Protein AF-A0A8J3B3G5-F1 (afdb_monomer_lite)

Organism: NCBI:txid373054

InterPro domains:
  IPR005119 LysR, substrate-binding [PF03466] (1-61)

pLDDT: mean 82.01, std 16.44, range [41.78, 96.94]

Secondary structure (DSSP, 8-state):
----------GGGSHHHHHTTSS------SS-----------TTS---HHHHHHHHHHHHHHH---PPPTTTT--

Structure (mmCIF, N/CA/C/O backbone):
data_AF-A0A8J3B3G5-F1
#
_entry.id   AF-A0A8J3B3G5-F1
#
loop_
_atom_site.group_PDB
_atom_site.id
_atom_site.type_symbol
_atom_site.label_atom_id
_atom_site.label_alt_id
_atom_site.label_comp_id
_atom_site.label_asym_id
_atom_site.label_entity_id
_atom_site.label_seq_id
_atom_site.pdbx_PDB_ins_code
_atom_site.Cartn_x
_atom_site.Cartn_y
_atom_site.Cartn_z
_atom_site.occupancy
_atom_site.B_iso_or_equiv
_atom_site.auth_seq_id
_atom_site.auth_comp_id
_atom_site.auth_asym_id
_atom_site.auth_atom_id
_atom_site.pdbx_PDB_model_num
ATOM 1 N N . MET A 1 1 ? -8.416 15.793 23.934 1.00 47.31 1 MET A N 1
ATOM 2 C CA . MET A 1 1 ? -8.464 15.012 22.680 1.00 47.31 1 MET A CA 1
ATOM 3 C C . MET A 1 1 ? -9.816 15.231 22.028 1.00 47.31 1 MET A C 1
ATOM 5 O O . MET A 1 1 ? -10.826 14.886 22.625 1.00 47.31 1 MET A O 1
ATOM 9 N N . ALA A 1 2 ? -9.846 15.842 20.847 1.00 60.88 2 ALA A N 1
ATOM 10 C CA . ALA A 1 2 ? -11.058 15.967 20.048 1.00 60.88 2 ALA A CA 1
ATOM 11 C C . ALA A 1 2 ? -11.203 14.709 19.173 1.00 60.88 2 ALA A C 1
ATOM 13 O O . ALA A 1 2 ? -10.883 14.741 17.991 1.00 60.88 2 ALA A O 1
ATOM 14 N N . GLY A 1 3 ? -11.623 13.583 19.759 1.00 61.38 3 GLY A N 1
ATOM 15 C CA . GLY A 1 3 ? -11.889 12.322 19.045 1.00 61.38 3 GLY A CA 1
ATOM 16 C C . GLY A 1 3 ? -13.144 12.387 18.164 1.00 61.38 3 GLY A C 1
ATOM 17 O O . GLY A 1 3 ? -14.007 11.524 18.254 1.00 61.38 3 GLY A O 1
ATOM 18 N N . MET A 1 4 ? -13.296 13.452 17.374 1.00 75.81 4 MET A N 1
ATOM 19 C CA . MET A 1 4 ? -14.542 13.822 16.694 1.00 75.81 4 MET A CA 1
ATOM 20 C C . MET A 1 4 ? -14.674 13.229 15.280 1.00 75.81 4 MET A C 1
ATOM 22 O O . MET A 1 4 ? -15.427 13.759 14.467 1.00 75.81 4 MET A O 1
ATOM 26 N N . GLY A 1 5 ? -13.950 12.155 14.951 1.00 86.81 5 GLY A N 1
ATOM 27 C CA . GLY A 1 5 ? -14.047 11.560 13.621 1.00 86.81 5 GLY A CA 1
ATOM 28 C C . GLY A 1 5 ? -13.300 10.246 13.443 1.00 86.81 5 GLY A C 1
ATOM 29 O O . GLY A 1 5 ? -12.417 9.892 14.220 1.00 86.81 5 GLY A O 1
ATOM 30 N N . VAL A 1 6 ? -13.676 9.543 12.377 1.00 91.19 6 VAL A N 1
ATOM 31 C CA . VAL A 1 6 ? -13.012 8.345 11.858 1.00 91.19 6 VAL A CA 1
ATOM 32 C C . VAL A 1 6 ? -12.661 8.594 10.394 1.00 91.19 6 VAL A C 1
ATOM 34 O O . VAL A 1 6 ? -13.398 9.285 9.690 1.00 91.19 6 VAL A O 1
ATOM 37 N N . ALA A 1 7 ? -11.539 8.053 9.933 1.00 91.44 7 ALA A N 1
ATOM 38 C CA . ALA A 1 7 ? -11.095 8.186 8.551 1.00 91.44 7 ALA A CA 1
ATOM 39 C C . ALA A 1 7 ? -10.410 6.898 8.089 1.00 91.44 7 ALA A C 1
ATOM 41 O O . ALA A 1 7 ? -9.826 6.174 8.895 1.00 91.44 7 ALA A O 1
ATOM 42 N N . VAL A 1 8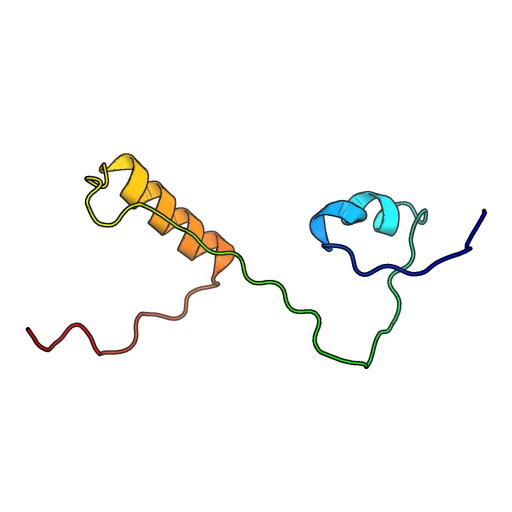 ? -10.463 6.636 6.783 1.00 91.12 8 VAL A N 1
ATOM 43 C CA . VAL A 1 8 ? -9.654 5.597 6.139 1.00 91.12 8 VAL A CA 1
ATOM 44 C C . VAL A 1 8 ? -8.344 6.239 5.712 1.00 91.12 8 VAL A C 1
ATOM 46 O O . VAL A 1 8 ? -8.350 7.181 4.921 1.00 91.12 8 VAL A O 1
ATOM 49 N N . LEU A 1 9 ? -7.231 5.752 6.253 1.00 92.56 9 LEU A N 1
ATOM 50 C CA . LEU A 1 9 ? -5.902 6.310 6.024 1.00 92.56 9 LEU A CA 1
ATOM 51 C C . LEU A 1 9 ? -4.927 5.189 5.636 1.00 92.56 9 LEU A C 1
ATOM 53 O O . LEU A 1 9 ? -5.042 4.081 6.166 1.00 92.56 9 LEU A O 1
ATOM 57 N N . PRO A 1 10 ? -3.955 5.447 4.743 1.00 91.00 10 PRO A N 1
ATOM 58 C CA . PRO A 1 10 ? -2.890 4.490 4.466 1.00 91.00 10 PRO A CA 1
ATOM 59 C C . PRO A 1 10 ? -2.095 4.182 5.737 1.00 91.00 10 PRO A C 1
ATOM 61 O O . PRO A 1 10 ? -1.639 5.104 6.410 1.00 91.00 10 PRO A O 1
ATOM 64 N N . ALA A 1 11 ? -1.857 2.901 6.028 1.00 90.44 11 ALA A N 1
ATOM 65 C CA . ALA A 1 11 ? -1.140 2.478 7.236 1.00 90.44 11 ALA A CA 1
ATOM 66 C C . ALA A 1 11 ? 0.250 3.129 7.373 1.00 90.44 11 ALA A C 1
ATOM 68 O O . ALA A 1 11 ? 0.658 3.499 8.468 1.00 90.44 11 ALA A O 1
ATOM 69 N N . VAL A 1 12 ? 0.948 3.332 6.250 1.00 90.44 12 VAL A N 1
ATOM 70 C CA . VAL A 1 12 ? 2.263 3.993 6.215 1.00 90.44 12 VAL A CA 1
ATOM 71 C C . VAL A 1 12 ? 2.217 5.451 6.681 1.00 90.44 12 VAL A C 1
ATOM 73 O O . VAL A 1 12 ? 3.188 5.936 7.245 1.00 90.44 12 VAL A O 1
ATOM 76 N N . ALA A 1 13 ? 1.099 6.148 6.467 1.00 93.62 13 ALA A N 1
ATOM 77 C CA . ALA A 1 13 ? 0.966 7.567 6.788 1.00 93.62 13 ALA A CA 1
ATOM 78 C C . ALA A 1 13 ? 0.639 7.826 8.266 1.00 93.62 13 ALA A C 1
ATOM 80 O O . ALA A 1 13 ? 0.694 8.973 8.685 1.00 93.62 13 ALA A O 1
ATOM 81 N N . VAL A 1 14 ? 0.257 6.787 9.018 1.00 94.75 14 VAL A N 1
ATOM 82 C CA . VAL A 1 14 ? -0.192 6.893 10.419 1.00 94.75 14 VAL A CA 1
ATOM 83 C C . VAL A 1 14 ? 0.590 5.984 11.370 1.00 94.75 14 VAL A C 1
ATOM 85 O O . VAL A 1 14 ? 0.188 5.781 12.516 1.00 94.75 14 VAL A O 1
ATOM 88 N N . ALA A 1 15 ? 1.672 5.363 10.891 1.00 95.56 15 ALA A N 1
ATOM 89 C CA . ALA A 1 15 ? 2.412 4.357 11.648 1.00 95.56 15 ALA A CA 1
ATOM 90 C C . ALA A 1 15 ? 2.979 4.930 12.957 1.00 95.56 15 ALA A C 1
ATOM 92 O O . ALA A 1 15 ? 2.865 4.298 14.011 1.00 95.56 15 ALA A O 1
ATOM 93 N N . GLU A 1 16 ? 3.537 6.141 12.904 1.00 96.94 16 GLU A N 1
ATOM 94 C CA . GLU A 1 16 ? 4.093 6.815 14.077 1.00 96.94 16 GLU A CA 1
ATOM 95 C C . GLU A 1 16 ? 2.990 7.210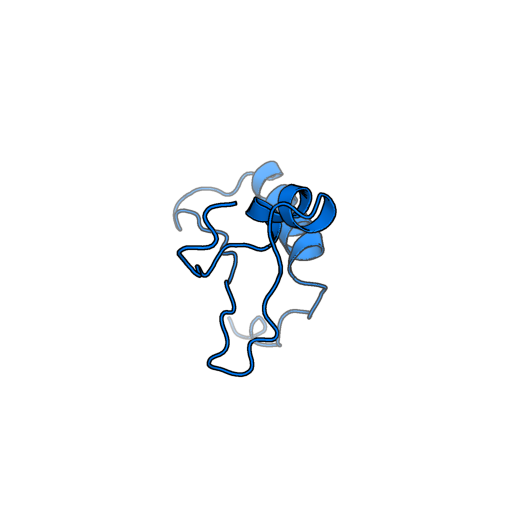 15.060 1.00 96.94 16 GLU A C 1
ATOM 97 O O . GLU A 1 16 ? 3.094 6.913 16.248 1.00 96.94 16 GLU A O 1
ATOM 102 N N . GLU A 1 17 ? 1.891 7.785 14.581 1.00 95.44 17 GLU A N 1
ATOM 103 C CA . GLU A 1 17 ? 0.761 8.233 15.393 1.00 95.44 17 GLU A CA 1
ATOM 104 C C . GLU A 1 17 ? 0.051 7.075 16.092 1.00 95.44 17 GLU A C 1
ATOM 106 O O . GLU A 1 17 ? -0.365 7.213 17.245 1.00 95.44 17 GLU A O 1
ATOM 111 N N . VAL A 1 18 ? -0.075 5.929 15.419 1.00 95.19 18 VAL A N 1
ATOM 112 C CA . VAL A 1 18 ? -0.623 4.709 16.021 1.00 95.19 18 VAL A CA 1
ATOM 113 C C . VAL A 1 18 ? 0.344 4.159 17.069 1.00 95.19 18 VAL A C 1
ATOM 115 O O . VAL A 1 18 ? -0.082 3.837 18.177 1.00 95.19 18 VAL A O 1
ATOM 118 N N . SER A 1 19 ? 1.647 4.106 16.771 1.00 96.12 19 SER A N 1
ATOM 119 C CA . SER A 1 19 ? 2.654 3.649 17.743 1.00 96.12 19 SER A CA 1
ATOM 120 C C . SER A 1 19 ? 2.763 4.571 18.967 1.00 96.12 19 SER A C 1
ATOM 122 O O . SER A 1 19 ? 2.977 4.106 20.084 1.00 96.12 19 SER A O 1
ATOM 124 N N . GLY A 1 20 ? 2.557 5.874 18.764 1.00 95.44 20 GLY A N 1
ATOM 125 C CA . GLY A 1 20 ? 2.587 6.914 19.787 1.00 95.44 20 GLY A CA 1
ATOM 126 C C . GLY A 1 20 ? 1.251 7.140 20.499 1.00 95.44 20 GLY A C 1
ATOM 127 O O . GLY A 1 20 ? 1.158 8.047 21.326 1.00 95.44 20 GLY A O 1
ATOM 128 N N . GLY A 1 21 ? 0.207 6.365 20.179 1.00 92.62 21 GLY A N 1
ATOM 129 C CA . GLY A 1 21 ? -1.112 6.455 20.818 1.00 92.62 21 GLY A CA 1
ATOM 130 C C . GLY A 1 21 ? -1.893 7.743 20.521 1.00 92.62 21 GLY A C 1
ATOM 131 O O . GLY A 1 21 ? -2.863 8.047 21.215 1.00 92.62 21 GLY A O 1
ATOM 132 N N . GLN A 1 22 ? -1.482 8.510 19.507 1.00 93.00 22 GLN A N 1
ATOM 133 C CA . GLN A 1 22 ? -2.227 9.666 18.993 1.00 93.00 22 GLN A CA 1
ATOM 134 C C . GLN A 1 22 ? -3.443 9.212 18.171 1.00 93.00 22 GLN A C 1
ATOM 136 O O . GLN A 1 22 ? -4.473 9.889 18.165 1.00 93.00 22 GLN A O 1
ATOM 141 N N . LEU A 1 23 ? -3.329 8.059 17.502 1.00 93.81 23 LEU A N 1
ATOM 142 C CA . LEU A 1 23 ? -4.394 7.406 16.743 1.00 93.81 23 LEU A CA 1
ATOM 143 C C . LEU A 1 23 ? -4.599 5.965 17.222 1.00 93.81 23 LEU A C 1
ATOM 145 O O . LEU A 1 23 ? -3.678 5.316 17.711 1.00 93.81 23 LEU A O 1
ATOM 149 N N . VAL A 1 24 ? -5.817 5.452 17.044 1.00 92.19 24 VAL A N 1
ATOM 150 C CA . VAL A 1 24 ? -6.165 4.055 17.324 1.00 92.19 24 VAL A CA 1
ATOM 151 C C . VAL A 1 24 ? -6.720 3.403 16.062 1.00 92.19 24 VAL A C 1
ATOM 153 O O . VAL A 1 24 ? -7.622 3.941 15.418 1.00 92.19 24 VAL A O 1
ATOM 156 N N . ALA A 1 25 ? -6.176 2.241 15.699 1.00 92.25 25 ALA A N 1
ATOM 157 C CA . ALA A 1 25 ? -6.725 1.428 14.622 1.00 92.25 25 ALA A CA 1
ATOM 158 C C . ALA A 1 25 ? -8.037 0.780 15.088 1.00 92.25 25 ALA A C 1
ATOM 160 O O . ALA A 1 25 ? -8.093 0.157 16.148 1.00 92.25 25 ALA A O 1
ATOM 161 N N . LEU A 1 26 ? -9.101 0.931 14.300 1.00 91.50 26 LEU A N 1
ATOM 162 C CA . LEU A 1 26 ? -10.403 0.343 14.610 1.00 91.50 26 LEU A CA 1
ATOM 163 C C . LEU A 1 26 ? -10.471 -1.106 14.095 1.00 91.50 26 LEU A C 1
ATOM 165 O O . LEU A 1 26 ? -10.004 -1.358 12.981 1.00 91.50 26 LEU A O 1
ATOM 169 N N . PRO A 1 27 ? -11.081 -2.051 14.842 1.00 89.00 27 PRO A N 1
ATOM 170 C CA . PRO A 1 27 ? -11.300 -3.428 14.392 1.00 89.00 27 PRO A CA 1
ATOM 171 C C . PRO A 1 27 ? -12.424 -3.470 13.345 1.00 89.00 27 PRO A C 1
ATOM 173 O O . PRO A 1 27 ? -13.559 -3.858 13.620 1.00 89.00 27 PRO A O 1
ATOM 176 N N . TRP A 1 28 ? -12.126 -2.976 12.147 1.00 88.81 28 TRP A N 1
ATOM 177 C CA . TRP A 1 28 ? -13.085 -2.836 11.062 1.00 88.81 28 TRP A CA 1
ATOM 178 C C . TRP A 1 28 ? -13.382 -4.189 10.405 1.00 88.81 28 TRP A C 1
ATOM 180 O O . TRP A 1 28 ? -12.486 -4.827 9.864 1.00 88.81 28 TRP A O 1
ATOM 190 N N . CYS A 1 29 ? -14.654 -4.598 10.411 1.00 86.44 29 CYS A N 1
ATOM 191 C CA . CYS A 1 29 ? -15.136 -5.842 9.788 1.00 86.44 29 CYS A CA 1
ATOM 192 C C . CYS A 1 29 ? -16.007 -5.588 8.540 1.00 86.44 29 CYS A C 1
ATOM 194 O O . CYS A 1 29 ? -16.789 -6.453 8.148 1.00 86.44 29 CYS A O 1
ATOM 196 N N . GLY A 1 30 ? -15.960 -4.372 7.986 1.00 84.56 30 GLY A N 1
ATOM 197 C CA . GLY A 1 30 ? -16.766 -3.966 6.834 1.00 84.56 30 GLY A CA 1
ATOM 198 C C . GLY A 1 30 ? -16.130 -4.346 5.496 1.00 84.56 30 GLY A C 1
ATOM 199 O O . GLY A 1 30 ? -15.480 -5.377 5.367 1.00 84.56 30 GLY A O 1
ATOM 200 N N . LEU A 1 31 ? -16.328 -3.494 4.487 1.00 85.44 31 LEU A N 1
ATOM 201 C CA . LEU A 1 31 ? -15.730 -3.662 3.159 1.00 85.44 31 LEU A CA 1
ATOM 202 C C . LEU A 1 31 ? -14.200 -3.779 3.242 1.00 85.44 31 LEU A C 1
ATOM 204 O O . LEU A 1 31 ? -13.584 -3.123 4.085 1.00 85.44 31 LEU A O 1
ATOM 208 N N . ASP A 1 32 ? -13.613 -4.555 2.330 1.00 84.88 32 ASP A N 1
ATOM 209 C CA . ASP A 1 32 ? -12.167 -4.570 2.125 1.00 84.88 32 ASP A CA 1
ATOM 210 C C . ASP A 1 32 ? -11.681 -3.198 1.627 1.00 84.88 32 ASP A C 1
ATOM 212 O O . ASP A 1 32 ? -12.135 -2.686 0.603 1.00 84.88 32 ASP A O 1
ATOM 216 N N . LEU A 1 33 ? -10.760 -2.597 2.378 1.00 85.19 33 LEU A N 1
ATOM 217 C CA . LEU A 1 33 ? -10.166 -1.287 2.101 1.00 85.19 33 LEU A CA 1
ATOM 218 C C . LEU A 1 33 ? -8.752 -1.450 1.532 1.00 85.19 33 LEU A C 1
ATOM 220 O O . LEU A 1 33 ? -7.825 -0.731 1.913 1.00 85.19 33 LEU A O 1
ATOM 224 N N . SER A 1 34 ? -8.573 -2.432 0.649 1.00 82.75 34 SER A N 1
ATOM 225 C CA . SER A 1 34 ? -7.289 -2.727 0.032 1.00 82.75 34 SER A CA 1
ATOM 226 C C . SER A 1 34 ? -6.883 -1.635 -0.960 1.00 82.75 34 SER A C 1
ATOM 228 O O . SER A 1 34 ? -7.668 -1.136 -1.768 1.00 82.75 34 SER A O 1
ATOM 230 N N . VAL A 1 35 ? -5.612 -1.244 -0.885 1.00 83.69 35 VAL A N 1
ATOM 231 C CA . VAL A 1 35 ? -4.994 -0.270 -1.786 1.00 83.69 35 VAL A CA 1
ATOM 232 C C . VAL A 1 35 ? -3.918 -0.987 -2.586 1.00 83.69 35 VAL A C 1
ATOM 234 O O . VAL A 1 35 ? -3.080 -1.687 -2.020 1.00 83.69 35 VAL A O 1
ATOM 237 N N . VAL A 1 36 ? -3.928 -0.800 -3.905 1.00 85.75 36 VAL A N 1
ATOM 238 C CA . VAL A 1 36 ? -2.924 -1.374 -4.806 1.00 85.75 36 VAL A CA 1
ATOM 239 C C . VAL A 1 36 ? -1.896 -0.324 -5.212 1.00 85.75 36 VAL A C 1
ATOM 241 O O . VAL A 1 36 ? -2.246 0.793 -5.591 1.00 85.75 36 VAL A O 1
ATOM 244 N N . THR A 1 37 ? -0.618 -0.698 -5.181 1.00 87.62 37 THR A N 1
ATOM 245 C CA . THR A 1 37 ? 0.463 0.127 -5.736 1.00 87.62 37 THR A CA 1
ATOM 246 C C . THR A 1 37 ? 0.7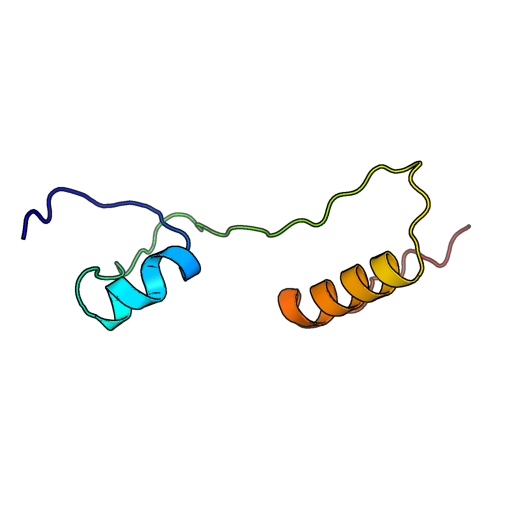11 -0.273 -7.184 1.00 87.62 37 THR A C 1
ATOM 248 O O . THR A 1 37 ? 0.944 -1.444 -7.476 1.00 87.62 37 THR A O 1
ATOM 251 N N . GLN A 1 38 ? 0.687 0.698 -8.096 1.00 89.44 38 GLN A N 1
ATOM 252 C CA . GLN A 1 38 ? 0.882 0.467 -9.526 1.00 89.44 38 GLN A CA 1
ATOM 253 C C . GLN A 1 38 ? 2.130 1.189 -10.036 1.00 89.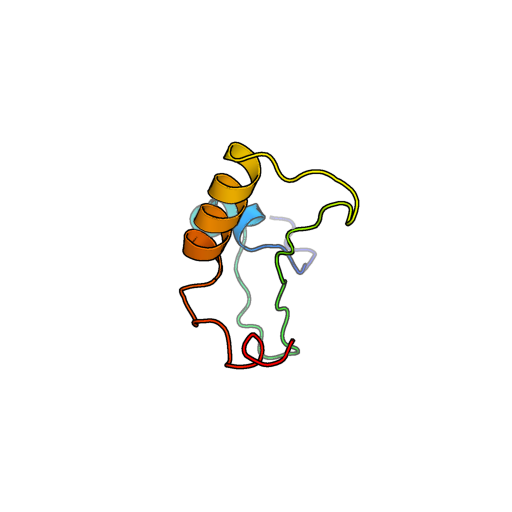44 38 GLN A C 1
ATOM 255 O O . GLN A 1 38 ? 2.385 2.343 -9.697 1.00 89.44 38 GLN A O 1
ATOM 260 N N . LEU A 1 39 ? 2.891 0.508 -10.892 1.00 90.25 39 LEU A N 1
ATOM 261 C CA . LEU A 1 39 ? 4.015 1.084 -11.627 1.00 90.25 39 LEU A CA 1
ATOM 262 C C . LEU A 1 39 ? 3.559 1.387 -13.054 1.00 90.25 39 LEU A C 1
ATOM 264 O O . LEU A 1 39 ? 3.158 0.474 -13.772 1.00 90.25 39 LEU A O 1
ATOM 268 N N . ALA A 1 40 ? 3.639 2.654 -13.467 1.00 90.19 40 ALA A N 1
ATOM 269 C CA . ALA A 1 40 ? 3.194 3.110 -14.782 1.00 90.19 40 ALA A CA 1
ATOM 270 C C . ALA A 1 40 ? 4.322 3.810 -15.556 1.00 90.19 40 ALA A C 1
ATOM 272 O O . ALA A 1 40 ? 5.099 4.587 -14.998 1.00 90.19 40 ALA A O 1
ATOM 273 N N . TRP A 1 41 ? 4.402 3.550 -16.861 1.00 89.50 41 TRP A N 1
ATOM 274 C CA . TRP A 1 41 ? 5.323 4.207 -17.790 1.00 89.50 41 TRP A CA 1
ATOM 275 C C . TRP A 1 41 ? 4.693 4.310 -19.181 1.00 89.50 41 TRP A C 1
ATOM 277 O O . TRP A 1 41 ? 3.760 3.586 -19.518 1.00 89.50 41 TRP A O 1
ATOM 287 N N . HIS A 1 42 ? 5.206 5.223 -20.006 1.00 88.44 42 HIS A N 1
ATOM 288 C CA . HIS A 1 42 ? 4.727 5.384 -21.376 1.00 88.44 42 HIS A CA 1
ATOM 289 C C . HIS A 1 42 ? 5.180 4.207 -22.251 1.00 88.44 42 HIS A C 1
ATOM 291 O O . HIS A 1 42 ? 6.362 3.860 -22.242 1.00 88.44 42 HIS A O 1
ATOM 297 N N . LYS A 1 43 ? 4.258 3.630 -23.033 1.00 83.38 43 LYS A N 1
ATOM 298 C CA . LYS A 1 43 ? 4.505 2.442 -23.874 1.00 83.38 43 LYS A CA 1
ATOM 299 C C . LYS A 1 43 ? 5.637 2.630 -24.893 1.00 83.38 43 LYS A C 1
ATOM 301 O O . LYS A 1 43 ? 6.396 1.702 -25.133 1.00 83.38 43 LYS A O 1
ATOM 306 N N . ASP A 1 44 ? 5.797 3.846 -25.415 1.00 85.62 44 ASP A N 1
ATOM 307 C CA . ASP A 1 44 ? 6.812 4.162 -26.432 1.00 85.62 44 ASP A CA 1
ATOM 308 C C . ASP A 1 44 ? 8.123 4.687 -25.818 1.00 85.62 44 ASP A C 1
ATOM 310 O O . ASP A 1 44 ? 9.038 5.103 -26.528 1.00 85.62 44 ASP A O 1
ATOM 314 N N . LYS A 1 45 ? 8.231 4.720 -24.481 1.00 83.62 45 LYS A N 1
ATOM 315 C CA . LYS A 1 45 ? 9.454 5.167 -23.808 1.00 83.62 45 LYS A CA 1
ATOM 316 C C . LYS A 1 45 ? 10.446 4.013 -23.767 1.00 83.62 45 LYS A C 1
ATOM 318 O O . LYS A 1 45 ? 10.159 2.966 -23.193 1.00 83.62 45 LYS A O 1
ATOM 323 N N . TRP A 1 46 ? 11.651 4.226 -24.292 1.00 85.12 46 TRP A N 1
ATOM 324 C CA . TRP A 1 46 ? 12.738 3.271 -24.100 1.00 85.12 46 TRP A CA 1
ATOM 325 C C . TRP A 1 46 ? 13.010 3.090 -22.600 1.00 85.12 46 TRP A C 1
ATOM 327 O O . TRP A 1 46 ? 13.394 4.030 -21.898 1.00 85.12 46 TRP A O 1
ATOM 337 N N . LEU A 1 47 ? 12.811 1.869 -22.098 1.00 86.75 47 LEU A N 1
ATOM 338 C CA . LEU A 1 47 ? 13.238 1.511 -20.754 1.00 86.75 47 LEU A CA 1
ATOM 339 C C . LEU A 1 47 ? 14.762 1.417 -20.727 1.00 86.75 47 LEU A C 1
ATOM 341 O O . LEU A 1 47 ? 15.353 0.514 -21.325 1.00 86.75 47 LEU A O 1
ATOM 345 N N . SER A 1 48 ? 15.405 2.336 -20.014 1.00 92.31 48 SER A N 1
ATOM 346 C CA . SER A 1 48 ? 16.838 2.243 -19.760 1.00 92.31 48 SER A CA 1
ATOM 347 C C . SER A 1 48 ? 17.156 0.998 -18.914 1.00 92.31 48 SER A C 1
ATOM 349 O O . SER A 1 48 ? 16.286 0.499 -18.190 1.00 92.31 48 SER A O 1
ATOM 351 N N . PRO A 1 49 ? 18.400 0.488 -18.953 1.00 93.12 49 PRO A N 1
ATOM 352 C CA . PRO A 1 49 ? 18.826 -0.593 -18.063 1.00 93.12 49 PRO A CA 1
ATOM 353 C C . PRO A 1 49 ? 18.564 -0.288 -16.580 1.00 93.12 49 PRO A C 1
ATOM 355 O O . PRO A 1 49 ? 18.082 -1.154 -15.857 1.00 93.12 49 PRO A O 1
ATOM 358 N N . ALA A 1 50 ? 18.787 0.959 -16.150 1.00 93.94 50 ALA A N 1
ATOM 359 C CA . ALA A 1 50 ? 18.522 1.396 -14.780 1.00 93.94 50 ALA A CA 1
ATOM 360 C C . ALA A 1 50 ? 17.027 1.339 -14.420 1.00 93.94 50 ALA A C 1
ATOM 362 O O . ALA A 1 50 ? 16.675 0.865 -13.344 1.00 93.94 50 ALA A O 1
ATOM 363 N N . LEU A 1 51 ? 16.137 1.762 -15.328 1.00 91.69 51 LEU A N 1
ATOM 364 C CA . LEU A 1 51 ? 14.693 1.682 -15.093 1.00 91.69 51 LEU A CA 1
ATOM 365 C C . LEU A 1 51 ? 14.218 0.226 -15.013 1.00 91.69 51 LEU A C 1
ATOM 367 O O . LEU A 1 51 ? 13.393 -0.092 -14.165 1.00 91.69 51 LEU A O 1
ATOM 371 N N . ARG A 1 52 ? 14.759 -0.670 -15.849 1.00 91.94 52 ARG A N 1
ATOM 372 C CA . ARG A 1 52 ? 14.467 -2.110 -15.746 1.00 91.94 52 ARG A CA 1
ATOM 373 C C . ARG A 1 52 ? 14.877 -2.677 -14.389 1.00 91.94 52 ARG A C 1
ATOM 375 O O . ARG A 1 52 ? 14.066 -3.353 -13.764 1.00 91.94 52 ARG A O 1
ATOM 382 N N . ALA A 1 53 ? 16.089 -2.366 -13.930 1.00 94.31 53 ALA A N 1
ATOM 383 C CA . ALA A 1 53 ? 16.570 -2.806 -12.624 1.00 94.31 53 ALA A CA 1
ATOM 384 C C . ALA A 1 53 ? 15.683 -2.273 -11.488 1.00 94.31 53 ALA A C 1
ATOM 386 O O . ALA A 1 53 ? 15.298 -3.032 -10.605 1.00 94.31 53 ALA A O 1
ATOM 387 N N . PHE A 1 54 ? 15.284 -0.999 -11.553 1.00 93.00 54 PHE A N 1
ATOM 388 C CA . PHE A 1 54 ? 14.352 -0.416 -10.588 1.00 93.00 54 PHE A CA 1
ATOM 389 C C . PHE A 1 54 ? 13.012 -1.160 -10.565 1.00 93.00 54 PHE A C 1
ATOM 391 O O . PHE A 1 54 ? 12.589 -1.606 -9.505 1.00 93.00 54 PHE A O 1
ATOM 398 N N . LEU A 1 55 ? 12.377 -1.365 -11.726 1.00 92.00 55 LEU A N 1
ATOM 399 C CA . LEU A 1 55 ? 11.100 -2.083 -11.813 1.00 92.00 55 LEU A CA 1
ATOM 400 C C . LEU A 1 55 ? 11.197 -3.508 -11.256 1.00 92.00 55 LEU A C 1
ATOM 402 O O . LEU A 1 55 ? 10.250 -3.975 -10.626 1.00 92.00 55 LEU A O 1
ATOM 406 N N . GLN A 1 56 ? 12.316 -4.195 -11.492 1.00 92.12 56 GLN A N 1
ATOM 407 C CA . GLN A 1 56 ? 12.556 -5.528 -10.948 1.00 92.12 56 GLN A CA 1
ATOM 408 C C . GLN A 1 56 ? 12.639 -5.493 -9.418 1.00 92.12 56 GLN A C 1
ATOM 410 O O . GLN A 1 56 ? 11.861 -6.178 -8.757 1.00 92.12 56 GLN A O 1
ATOM 415 N N . VAL A 1 57 ? 13.508 -4.644 -8.861 1.00 94.56 57 VAL A N 1
ATOM 416 C CA . VAL A 1 57 ? 13.677 -4.507 -7.405 1.00 94.56 57 VAL A CA 1
ATOM 417 C C . VAL A 1 57 ? 12.360 -4.113 -6.741 1.00 94.56 57 VAL A C 1
ATOM 419 O O . VAL A 1 57 ? 11.992 -4.671 -5.711 1.00 94.56 57 VAL A O 1
ATOM 422 N N . THR A 1 58 ? 11.599 -3.190 -7.334 1.00 93.44 58 THR A N 1
ATOM 423 C CA . THR A 1 58 ? 10.302 -2.795 -6.778 1.00 93.44 58 THR A CA 1
ATOM 424 C C . THR A 1 58 ? 9.315 -3.963 -6.743 1.00 93.44 58 THR A C 1
ATOM 426 O O . THR A 1 58 ? 8.623 -4.126 -5.743 1.00 93.44 58 THR A O 1
ATOM 429 N N . ARG A 1 59 ? 9.257 -4.812 -7.779 1.00 90.44 59 ARG A N 1
ATOM 430 C CA . ARG A 1 59 ? 8.389 -6.007 -7.762 1.00 90.44 59 ARG A CA 1
ATOM 431 C C . ARG A 1 59 ? 8.820 -7.013 -6.702 1.00 90.44 59 ARG A C 1
ATOM 433 O O . ARG A 1 59 ? 7.966 -7.523 -5.986 1.00 90.44 59 ARG A O 1
ATOM 440 N N . GLU A 1 60 ? 10.118 -7.274 -6.583 1.00 91.44 60 GLU A N 1
ATOM 441 C CA . GLU A 1 60 ? 10.659 -8.185 -5.568 1.00 91.44 60 GLU A CA 1
ATOM 442 C C . GLU A 1 60 ? 10.311 -7.706 -4.150 1.00 91.44 60 GLU A C 1
ATOM 444 O O . GLU A 1 60 ? 9.869 -8.501 -3.322 1.00 91.44 60 GLU A O 1
ATOM 449 N N . MET A 1 61 ? 10.428 -6.399 -3.897 1.00 90.12 61 MET A N 1
ATOM 450 C CA . MET A 1 61 ? 10.168 -5.804 -2.583 1.00 90.12 61 MET A CA 1
ATOM 451 C C . MET A 1 61 ? 8.676 -5.658 -2.254 1.00 90.12 61 MET A C 1
ATOM 453 O O . MET A 1 61 ? 8.304 -5.760 -1.088 1.00 90.12 61 MET A O 1
ATOM 457 N N . MET A 1 62 ? 7.821 -5.383 -3.246 1.00 85.12 62 MET A N 1
ATOM 458 C CA . MET A 1 62 ? 6.414 -5.020 -3.007 1.00 85.12 62 MET A CA 1
ATOM 459 C C . MET A 1 62 ? 5.410 -6.141 -3.284 1.00 85.12 62 MET A C 1
ATOM 461 O O . MET A 1 62 ? 4.317 -6.102 -2.726 1.00 85.12 62 MET A O 1
ATOM 465 N N . CYS A 1 63 ? 5.731 -7.114 -4.143 1.00 74.62 63 CYS A N 1
ATOM 466 C CA . CYS A 1 63 ? 4.772 -8.141 -4.567 1.00 74.62 63 CYS A CA 1
ATOM 467 C C . CYS A 1 63 ? 4.966 -9.508 -3.905 1.00 74.62 63 CYS A C 1
ATOM 469 O O . CYS A 1 63 ? 4.173 -10.390 -4.203 1.00 74.62 63 CYS A O 1
ATOM 471 N N . GLY A 1 64 ? 5.979 -9.710 -3.049 1.00 65.69 64 GLY A N 1
ATOM 472 C CA . GLY A 1 64 ? 6.196 -10.995 -2.368 1.00 65.69 64 GLY A CA 1
ATOM 473 C C . GLY A 1 64 ? 6.105 -12.195 -3.322 1.00 65.69 64 GLY A C 1
ATOM 474 O O . GLY A 1 64 ? 5.245 -13.035 -3.133 1.00 65.69 64 GLY A O 1
ATOM 475 N N . VAL A 1 65 ? 6.926 -12.199 -4.381 1.00 45.47 65 VAL A N 1
ATOM 476 C CA . VAL A 1 65 ? 7.040 -13.198 -5.471 1.00 45.47 65 VAL A CA 1
ATOM 477 C C . VAL A 1 65 ? 5.850 -14.163 -5.643 1.00 45.47 65 VAL A C 1
ATOM 479 O O . VAL A 1 65 ? 5.818 -15.228 -5.032 1.00 45.47 65 VAL A O 1
ATOM 482 N N . GLU A 1 66 ? 5.002 -13.897 -6.640 1.00 42.91 66 GLU A N 1
ATOM 483 C CA . GLU A 1 66 ? 4.367 -14.971 -7.412 1.00 42.91 66 GLU A CA 1
ATOM 484 C C . GLU A 1 66 ? 4.882 -14.896 -8.865 1.00 42.91 66 GLU A C 1
ATOM 486 O O . GLU A 1 66 ? 4.868 -13.813 -9.465 1.00 42.91 66 GLU A O 1
ATOM 491 N N . PRO A 1 67 ? 5.457 -15.987 -9.413 1.00 49.88 67 PRO A N 1
ATOM 492 C CA . PRO A 1 67 ? 6.102 -15.976 -10.725 1.00 49.88 67 PRO A CA 1
ATOM 493 C C . PRO A 1 67 ? 5.082 -15.773 -11.858 1.00 49.88 67 PRO A C 1
ATOM 495 O O . PRO A 1 67 ? 3.912 -16.122 -11.703 1.00 49.88 67 PRO A O 1
ATOM 498 N N . PRO A 1 68 ? 5.504 -15.241 -13.023 1.00 46.72 68 PRO A N 1
ATOM 499 C CA . PRO A 1 68 ? 4.595 -14.973 -14.130 1.00 46.72 68 PRO A CA 1
ATOM 500 C C . PRO A 1 68 ? 3.930 -16.259 -14.639 1.00 46.72 68 PRO A C 1
ATOM 502 O O . PRO A 1 68 ? 4.592 -17.228 -15.024 1.00 46.72 68 PRO A O 1
ATOM 505 N N . SER A 1 69 ? 2.596 -16.241 -14.648 1.00 48.53 69 SER A N 1
ATOM 506 C CA . SER A 1 69 ? 1.741 -17.225 -15.305 1.00 48.53 69 SER A CA 1
ATOM 507 C C . SER A 1 69 ? 2.096 -17.356 -16.791 1.00 48.53 69 SER A C 1
ATOM 509 O O . SER A 1 69 ? 2.398 -16.383 -17.471 1.00 48.53 69 SER A O 1
ATOM 511 N N . ARG A 1 70 ? 2.051 -18.605 -17.263 1.00 53.19 70 ARG A N 1
ATOM 512 C CA . ARG A 1 70 ? 2.552 -19.199 -18.520 1.00 53.19 70 ARG A CA 1
ATOM 513 C C . ARG A 1 70 ? 2.104 -18.596 -19.876 1.00 53.19 70 ARG A C 1
ATOM 515 O O . ARG A 1 70 ? 2.142 -19.326 -20.864 1.00 53.19 70 ARG A O 1
ATOM 522 N N . GLU A 1 71 ? 1.717 -17.329 -19.985 1.00 51.69 71 GLU A N 1
ATOM 523 C CA . GLU A 1 71 ? 1.205 -16.782 -21.258 1.00 51.69 71 GLU A CA 1
ATOM 524 C C . GLU A 1 71 ? 2.291 -16.227 -22.210 1.00 51.69 71 GLU A C 1
ATOM 526 O O . GLU A 1 71 ? 2.044 -16.094 -23.403 1.00 51.69 71 GLU A O 1
ATOM 531 N N . ASP A 1 72 ? 3.544 -16.073 -21.761 1.00 52.22 72 ASP A N 1
ATOM 532 C CA . ASP A 1 72 ? 4.681 -15.653 -22.612 1.00 52.22 72 ASP A CA 1
ATOM 533 C C . ASP A 1 72 ? 5.299 -16.800 -23.458 1.00 52.22 72 ASP A C 1
ATOM 535 O O . ASP A 1 72 ? 6.507 -16.847 -23.699 1.00 52.22 72 ASP A O 1
ATOM 539 N N . ARG A 1 73 ? 4.492 -17.775 -23.907 1.00 48.31 73 ARG A N 1
ATOM 540 C CA . ARG A 1 73 ? 4.933 -18.855 -24.827 1.00 48.31 73 ARG A CA 1
ATOM 541 C C . ARG A 1 73 ? 4.194 -18.908 -26.168 1.00 48.31 73 ARG A C 1
ATOM 543 O O . ARG A 1 73 ? 4.375 -19.879 -26.902 1.00 48.31 73 ARG A O 1
ATOM 550 N N . ALA A 1 74 ? 3.411 -17.894 -26.523 1.00 45.22 74 ALA A N 1
ATOM 551 C CA . ALA A 1 74 ? 2.803 -17.811 -27.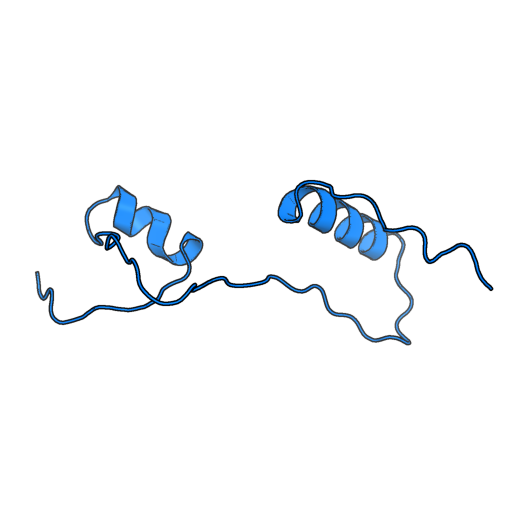849 1.00 45.22 74 ALA A CA 1
ATOM 552 C C . ALA A 1 74 ? 3.092 -16.452 -28.500 1.00 45.22 74 ALA A C 1
ATOM 554 O O . ALA A 1 74 ? 2.502 -15.445 -28.118 1.00 45.22 74 ALA A O 1
ATOM 555 N N . GLY A 1 75 ? 3.992 -16.454 -29.489 1.00 41.78 75 GLY A N 1
ATOM 556 C CA . GLY A 1 75 ? 4.302 -15.310 -30.349 1.00 41.78 75 GLY A CA 1
ATOM 557 C C . GLY A 1 75 ? 5.733 -15.319 -30.845 1.00 41.78 75 GLY A C 1
ATOM 558 O O . GLY A 1 75 ? 6.511 -14.494 -30.328 1.00 41.78 75 GLY A O 1
#

Foldseek 3Di:
DCPPDDDDDDCVVCVVC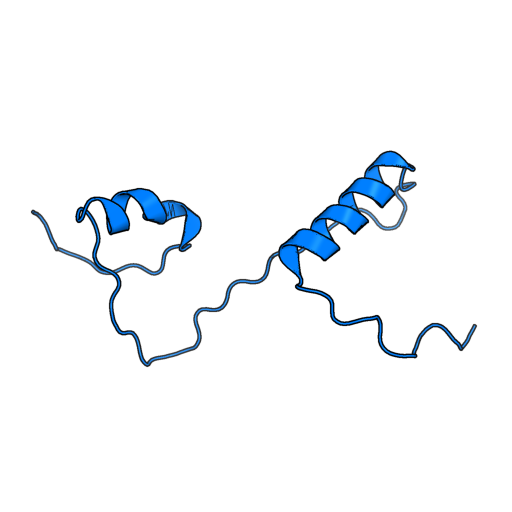CVVVVDPDDPDPDDDPDDDDDDDDDPPDDQDPVNVVVVVVCCVVPVVDDDDDDPVPDD

Radius of gyration: 19.32 Å; chains: 1; bounding box: 36×35×53 Å

Sequence (75 aa):
MAGMGVAVLPAVAVAEEVSGGQLVALPWCGLDLSVVTQLAWHKDKWLSPALRAFLQVTREMMCGVEPPSREDRAG